Protein AF-X1FYY0-F1 (afdb_monomer_lite)

pLDDT: mean 92.47, std 5.77, range [68.44, 97.81]

Radius of gyration: 16.34 Å; chains: 1; bounding box: 27×31×43 Å

InterPro domains:
  IPR003439 ABC transporter-like, ATP-binding domain [PF00005] (1-102)
  IPR027417 P-loop containing nucleoside triphosphate hydrolase [G3DSA:3.40.50.300] (1-117)
  IPR027417 P-loop containing nucleoside triphosphate hydrolase [SSF52540] (2-104)
  IPR051120 ABC Transporter, Amino Acid and LPS Transport [PTHR45772] (1-117)

Organism: NCBI:txid412755

Sequence (117 aa):
MIGPNGAGKTTLFNLITGTLPADSGKIEFMGEDITDMKPHEICRKGIARTYQQKNLFPNLSVFDNVMAGMLKDSMEEQRRKERVYEILEFLGLEKKEKEIVSSLPPLDSKLVELGRA

Structure (mmCIF, N/CA/C/O backbone):
data_AF-X1FYY0-F1
#
_entry.id   AF-X1FYY0-F1
#
loop_
_atom_site.group_PDB
_atom_site.id
_atom_site.type_symbol
_atom_site.label_atom_id
_atom_site.label_alt_id
_atom_site.label_comp_id
_atom_site.label_asym_id
_atom_site.label_entity_id
_atom_site.label_seq_id
_atom_site.pdbx_PDB_ins_code
_atom_site.Cartn_x
_atom_site.Cartn_y
_atom_site.Cartn_z
_atom_site.occupancy
_atom_site.B_iso_or_equiv
_atom_site.auth_seq_id
_atom_site.auth_comp_id
_atom_site.auth_asym_id
_atom_site.auth_atom_id
_atom_site.pdbx_PDB_model_num
ATOM 1 N N . MET A 1 1 ? 6.703 -3.920 13.992 1.00 73.31 1 MET A N 1
ATOM 2 C CA . MET A 1 1 ? 5.924 -4.684 14.995 1.00 73.31 1 MET A CA 1
ATOM 3 C C . MET A 1 1 ? 6.282 -6.159 14.885 1.00 73.31 1 MET A C 1
ATOM 5 O O . MET A 1 1 ? 5.963 -6.765 13.869 1.00 73.31 1 MET A O 1
ATOM 9 N N . ILE A 1 2 ? 6.958 -6.723 15.887 1.00 85.62 2 ILE A N 1
ATOM 10 C CA . ILE A 1 2 ? 7.322 -8.150 15.937 1.00 85.62 2 ILE A CA 1
ATOM 11 C C . ILE A 1 2 ? 6.528 -8.790 17.079 1.00 85.62 2 ILE A C 1
ATOM 13 O O . ILE A 1 2 ? 6.419 -8.207 18.150 1.00 85.62 2 ILE A O 1
ATOM 17 N N . GLY A 1 3 ? 5.936 -9.958 16.841 1.00 88.31 3 GLY A N 1
ATOM 18 C CA . GLY A 1 3 ? 5.162 -10.687 17.847 1.00 88.31 3 GLY A CA 1
ATOM 19 C C . GLY A 1 3 ? 4.534 -11.959 17.272 1.00 88.31 3 GLY A C 1
ATOM 20 O O . GLY A 1 3 ? 4.453 -12.077 16.043 1.00 88.31 3 GLY A O 1
ATOM 21 N N . PRO A 1 4 ? 4.066 -12.899 18.109 1.00 93.19 4 PRO A N 1
ATOM 22 C CA . PRO A 1 4 ? 3.487 -14.163 17.653 1.00 93.19 4 PRO A CA 1
ATOM 23 C C . PRO A 1 4 ? 2.169 -13.969 16.884 1.00 93.19 4 PRO A C 1
ATOM 25 O O . PRO A 1 4 ? 1.568 -12.886 16.878 1.00 93.19 4 PRO A O 1
ATOM 28 N N . ASN A 1 5 ? 1.718 -15.012 16.184 1.00 88.12 5 ASN A N 1
ATOM 29 C CA . ASN A 1 5 ? 0.386 -15.018 15.574 1.00 88.12 5 ASN A CA 1
ATOM 30 C C . ASN A 1 5 ? -0.676 -14.864 16.671 1.00 88.12 5 ASN A C 1
ATOM 32 O O . ASN A 1 5 ? -0.550 -15.452 17.738 1.00 88.12 5 ASN A O 1
ATOM 36 N N . GLY A 1 6 ? -1.676 -14.014 16.435 1.00 89.38 6 GLY A N 1
ATOM 37 C CA . GLY A 1 6 ? -2.683 -13.666 17.445 1.00 89.38 6 GLY A CA 1
ATOM 38 C C . GLY A 1 6 ? -2.309 -12.515 18.389 1.00 89.38 6 GLY A C 1
ATOM 39 O O . GLY A 1 6 ? -3.181 -12.018 19.084 1.00 89.38 6 GLY A O 1
ATOM 40 N N . ALA A 1 7 ? -1.078 -11.988 18.356 1.00 93.12 7 ALA A N 1
ATOM 41 C CA . ALA A 1 7 ? -0.659 -10.865 19.214 1.00 93.12 7 ALA A CA 1
ATOM 42 C C . ALA A 1 7 ? -1.284 -9.490 18.864 1.00 93.12 7 ALA A C 1
ATOM 44 O O . ALA A 1 7 ? -0.799 -8.464 19.324 1.00 93.12 7 ALA A O 1
ATOM 45 N N . GLY A 1 8 ? -2.285 -9.433 17.980 1.00 93.06 8 GLY A N 1
ATOM 46 C CA . GLY A 1 8 ? -2.964 -8.180 17.619 1.00 93.06 8 GLY A CA 1
ATOM 47 C C . GLY A 1 8 ? -2.270 -7.306 16.564 1.00 93.06 8 GLY A C 1
ATOM 48 O O . GLY A 1 8 ? -2.720 -6.196 16.310 1.00 93.06 8 GLY A O 1
ATOM 49 N N . LYS A 1 9 ? -1.211 -7.777 15.889 1.00 94.25 9 LYS A N 1
ATOM 50 C CA . LYS A 1 9 ? -0.500 -6.984 14.856 1.00 94.25 9 LYS A CA 1
ATOM 51 C C . LYS A 1 9 ? -1.433 -6.492 13.743 1.00 94.25 9 LYS A C 1
ATOM 53 O O . LYS A 1 9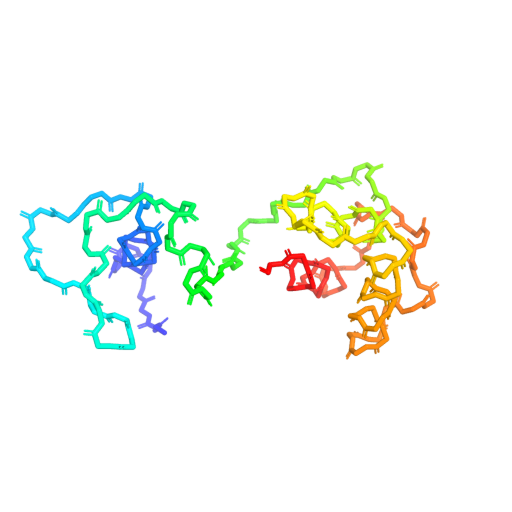 ? -1.430 -5.312 13.413 1.00 94.25 9 LYS A O 1
ATOM 58 N N . THR A 1 10 ? -2.235 -7.396 13.180 1.00 91.88 10 THR A N 1
ATOM 59 C CA . THR A 1 10 ? -3.204 -7.063 12.125 1.00 91.88 10 THR A CA 1
ATOM 60 C C . THR A 1 10 ? -4.290 -6.130 12.651 1.00 91.88 10 THR A C 1
ATOM 62 O O . THR A 1 10 ? -4.650 -5.186 11.958 1.00 91.88 10 THR A O 1
ATOM 65 N N . THR A 1 11 ? -4.748 -6.340 13.890 1.00 94.12 11 THR A N 1
ATOM 66 C CA . THR A 1 11 ? -5.683 -5.440 14.577 1.00 94.12 11 THR A CA 1
ATOM 67 C C . THR A 1 11 ? -5.119 -4.025 14.636 1.00 94.12 11 THR A C 1
ATOM 69 O O . THR A 1 11 ? -5.780 -3.104 14.173 1.00 94.12 11 THR A O 1
ATOM 72 N N . LEU A 1 12 ? -3.868 -3.853 15.080 1.00 93.88 12 LEU A N 1
ATOM 73 C CA . LEU A 1 12 ? -3.225 -2.539 15.136 1.00 93.88 12 LEU A CA 1
ATOM 74 C C . LEU A 1 12 ? -3.160 -1.863 13.759 1.00 93.88 12 LEU A C 1
ATOM 76 O O . LEU A 1 12 ? -3.536 -0.703 13.628 1.00 93.88 12 LEU A O 1
ATOM 80 N N . PHE A 1 13 ? -2.716 -2.574 12.719 1.00 93.94 13 PHE A N 1
ATOM 81 C CA . PHE A 1 13 ? -2.678 -2.000 11.369 1.00 93.94 13 PHE A CA 1
ATOM 82 C C . PHE A 1 13 ? -4.073 -1.650 10.839 1.00 93.94 13 PHE A C 1
ATOM 84 O O . PHE A 1 13 ? -4.214 -0.683 10.089 1.00 93.94 13 PHE A O 1
ATOM 91 N N . ASN A 1 14 ? -5.103 -2.420 11.194 1.00 93.44 14 ASN A N 1
ATOM 92 C CA . ASN A 1 14 ? -6.475 -2.129 10.789 1.00 93.44 14 ASN A CA 1
ATOM 93 C C . ASN A 1 14 ? -7.033 -0.891 11.495 1.00 93.44 14 ASN A C 1
ATOM 95 O O . ASN A 1 14 ? -7.686 -0.091 10.829 1.00 93.44 14 ASN A O 1
ATOM 99 N N . LEU A 1 15 ? -6.711 -0.710 12.780 1.00 95.75 15 LEU A N 1
ATOM 100 C CA . LEU A 1 15 ? -7.038 0.490 13.552 1.00 95.75 15 LEU A CA 1
ATOM 101 C C . LEU A 1 15 ? -6.377 1.735 12.940 1.00 95.75 15 LEU A C 1
ATOM 103 O O . LEU A 1 15 ? -7.066 2.680 12.583 1.00 95.75 15 LEU A O 1
ATOM 107 N N . ILE A 1 16 ? -5.057 1.702 12.704 1.00 95.62 16 ILE A N 1
ATOM 108 C CA . ILE A 1 16 ? -4.307 2.837 12.120 1.00 95.62 16 ILE A CA 1
ATOM 109 C C . ILE A 1 16 ? -4.848 3.245 10.742 1.00 95.62 16 ILE A C 1
ATOM 111 O O . ILE A 1 16 ? -4.800 4.412 10.372 1.00 95.62 16 ILE A O 1
ATOM 115 N N . THR A 1 17 ? -5.348 2.285 9.961 1.00 94.75 17 THR A N 1
ATOM 116 C CA . THR A 1 17 ? -5.875 2.543 8.610 1.00 94.75 17 THR A CA 1
ATOM 117 C C . THR A 1 17 ? -7.389 2.739 8.558 1.00 94.75 17 THR A C 1
ATOM 119 O O . THR A 1 17 ? -7.948 2.794 7.464 1.00 94.75 17 THR A O 1
ATOM 122 N N . GLY A 1 18 ? -8.066 2.814 9.710 1.00 94.12 18 GLY A N 1
ATOM 123 C CA . GLY A 1 18 ? -9.516 3.026 9.803 1.00 94.12 18 GLY A CA 1
ATOM 124 C C . GLY A 1 18 ? -10.364 1.883 9.231 1.00 94.12 18 GLY A C 1
ATOM 125 O O . GLY A 1 18 ? -11.544 2.064 8.943 1.00 94.12 18 GLY A O 1
ATOM 126 N N . THR A 1 19 ? -9.775 0.701 9.007 1.00 92.94 19 THR A N 1
ATOM 127 C CA . THR A 1 19 ? -10.513 -0.495 8.540 1.00 92.94 19 THR A CA 1
ATOM 128 C C . THR A 1 19 ? -11.149 -1.277 9.685 1.00 92.94 19 THR A C 1
ATOM 130 O O . THR A 1 19 ? -11.993 -2.138 9.447 1.00 92.94 19 THR A O 1
ATOM 133 N N . LEU A 1 20 ? -10.762 -0.961 10.919 1.00 94.75 20 LEU A N 1
ATOM 134 C CA . LEU A 1 20 ? -11.403 -1.398 12.150 1.00 94.75 20 LEU A CA 1
ATOM 135 C C . LEU A 1 20 ? -11.580 -0.155 13.040 1.00 94.75 20 LEU A C 1
ATOM 137 O O . LEU A 1 20 ? -10.602 0.579 13.183 1.00 94.75 20 LEU A O 1
ATOM 141 N N . PRO A 1 21 ? -12.770 0.108 13.610 1.00 93.00 21 PRO A N 1
ATOM 142 C CA . PRO A 1 21 ? -12.953 1.196 14.569 1.00 93.00 21 PRO A CA 1
ATOM 143 C C . PRO A 1 21 ? -12.277 0.867 15.905 1.00 93.00 21 PRO A C 1
ATOM 145 O O . PRO A 1 21 ? -12.167 -0.303 16.280 1.00 93.00 21 PRO A O 1
ATOM 148 N N . ALA A 1 22 ? -11.827 1.893 16.625 1.00 95.31 22 ALA A N 1
ATOM 149 C CA . ALA A 1 22 ? -11.278 1.730 17.965 1.00 95.31 22 ALA A CA 1
ATOM 150 C C . ALA A 1 22 ? -12.401 1.600 19.005 1.00 95.31 22 ALA A C 1
ATOM 152 O O . ALA A 1 22 ? -13.328 2.403 19.022 1.00 95.31 22 ALA A O 1
ATOM 153 N N . ASP A 1 23 ? -12.291 0.629 19.915 1.00 95.00 23 ASP A N 1
ATOM 154 C CA . ASP A 1 23 ? -13.207 0.532 21.063 1.00 95.00 23 ASP A CA 1
ATOM 155 C C . ASP A 1 23 ? -12.966 1.668 22.075 1.00 95.00 23 ASP A C 1
ATOM 157 O O . ASP A 1 23 ? -13.878 2.129 22.756 1.00 95.00 23 ASP A O 1
ATOM 161 N N . SER A 1 24 ? -11.705 2.094 22.209 1.00 96.00 24 SER A N 1
ATOM 162 C CA . SER A 1 24 ? -11.264 3.203 23.059 1.00 96.00 24 SER A CA 1
ATOM 163 C C . SER A 1 24 ? -9.849 3.651 22.670 1.00 96.00 24 SER A C 1
ATOM 165 O O . SER A 1 24 ? -9.129 2.933 21.972 1.00 96.00 24 SER A O 1
ATOM 167 N N . GLY A 1 25 ? -9.427 4.819 23.159 1.00 96.00 25 GLY A N 1
ATOM 168 C CA . GLY A 1 25 ? -8.097 5.379 22.905 1.00 96.00 25 GLY A CA 1
ATOM 169 C C . GLY A 1 25 ? -8.079 6.404 21.772 1.00 96.00 25 GLY A C 1
ATOM 170 O O . GLY A 1 25 ? -9.124 6.874 21.335 1.00 96.00 25 GLY A O 1
ATOM 171 N N . LYS A 1 26 ? -6.871 6.784 21.346 1.00 96.69 26 LYS A N 1
ATOM 172 C CA . LYS A 1 26 ? -6.633 7.815 20.331 1.00 96.69 26 LYS A CA 1
ATOM 173 C C . LYS A 1 26 ? -5.494 7.396 19.407 1.00 96.69 26 LYS A C 1
ATOM 175 O O . LYS A 1 26 ? -4.489 6.862 19.878 1.00 96.69 26 LYS A O 1
ATOM 180 N N . ILE A 1 27 ? -5.637 7.665 18.114 1.00 97.31 27 ILE A N 1
ATOM 181 C CA . ILE A 1 27 ? -4.601 7.491 17.096 1.00 97.31 27 ILE A CA 1
ATOM 182 C C . ILE A 1 27 ? -4.290 8.869 16.519 1.00 97.31 27 ILE A C 1
ATOM 184 O O . ILE A 1 27 ? -5.159 9.507 15.935 1.00 97.31 27 ILE A O 1
ATOM 188 N N . GLU A 1 28 ? -3.047 9.321 16.665 1.00 97.31 28 GLU A N 1
ATOM 189 C CA . GLU A 1 28 ? -2.588 10.594 16.106 1.00 97.31 28 GLU A CA 1
ATOM 190 C C . GLU A 1 28 ? -1.558 10.365 15.000 1.00 97.31 28 GLU A C 1
ATOM 192 O O . GLU A 1 28 ? -0.632 9.562 15.144 1.00 97.31 28 GLU A O 1
ATOM 197 N N . PHE A 1 29 ? -1.690 11.111 13.906 1.00 97.19 29 PHE A N 1
ATOM 198 C CA . PHE A 1 29 ? -0.719 11.147 12.821 1.00 97.19 29 PHE A CA 1
ATOM 199 C C . PHE A 1 29 ? -0.398 12.595 12.462 1.00 97.19 29 PHE A C 1
ATOM 201 O O . PHE A 1 29 ? -1.294 13.384 12.187 1.00 97.19 29 PHE A O 1
ATOM 208 N N . MET A 1 30 ? 0.890 12.955 12.495 1.00 94.31 30 MET A N 1
ATOM 209 C CA . MET A 1 30 ? 1.365 14.326 12.238 1.00 94.31 30 MET A CA 1
ATOM 210 C C . MET A 1 30 ? 0.644 15.405 13.075 1.00 94.31 30 MET A C 1
ATOM 212 O O . MET A 1 30 ? 0.410 16.514 12.606 1.00 94.31 30 MET A O 1
ATOM 216 N N . GLY A 1 31 ? 0.308 15.084 14.331 1.00 95.06 31 GLY A N 1
ATOM 217 C CA . GLY A 1 31 ? -0.375 15.999 15.255 1.00 95.06 31 GLY A CA 1
ATOM 218 C C . GLY A 1 31 ? -1.890 16.108 15.055 1.00 95.06 31 GLY A C 1
ATOM 219 O O . GLY A 1 31 ? -2.534 16.883 15.756 1.00 95.06 31 GLY A O 1
ATOM 220 N N . GLU A 1 32 ? -2.468 15.337 14.133 1.00 96.00 32 GLU A N 1
ATOM 221 C CA . GLU A 1 32 ? -3.908 15.283 13.897 1.00 96.00 32 GLU A CA 1
ATOM 222 C C . GLU A 1 32 ? -4.498 13.964 14.398 1.00 96.00 32 GLU A C 1
ATOM 224 O O . GLU A 1 32 ? -3.916 12.895 14.205 1.00 96.00 32 GLU A O 1
ATOM 229 N N . ASP A 1 33 ? -5.664 14.040 15.035 1.00 97.25 33 ASP A N 1
ATOM 230 C CA . ASP A 1 33 ? -6.428 12.866 15.448 1.00 97.25 33 ASP A CA 1
ATOM 231 C C . ASP A 1 33 ? -7.067 12.193 14.229 1.00 97.25 33 ASP A C 1
ATOM 233 O O . ASP A 1 33 ? -7.845 12.817 13.509 1.00 97.25 33 ASP A O 1
ATOM 237 N N . ILE A 1 34 ? -6.742 10.919 14.010 1.00 96.94 34 ILE A N 1
ATOM 238 C CA . ILE A 1 34 ? -7.267 10.107 12.908 1.00 96.94 34 ILE A CA 1
ATOM 239 C C . ILE A 1 34 ? -8.148 8.943 13.385 1.00 96.94 34 ILE A C 1
ATOM 241 O O . ILE A 1 34 ? -8.493 8.083 12.578 1.00 96.94 34 ILE A O 1
ATOM 245 N N . THR A 1 35 ? -8.507 8.894 14.673 1.00 96.25 35 THR A N 1
ATOM 246 C CA . THR A 1 35 ? -9.150 7.731 15.321 1.00 96.25 35 THR A CA 1
ATOM 247 C C . THR A 1 35 ? -10.427 7.271 14.612 1.00 96.25 35 THR A C 1
ATOM 249 O O . THR A 1 35 ? -10.588 6.078 14.363 1.00 96.25 35 THR A O 1
ATOM 252 N N . ASP A 1 36 ? -11.291 8.213 14.228 1.00 92.06 36 ASP A N 1
ATOM 253 C CA . ASP A 1 36 ? -12.600 7.936 13.613 1.00 92.06 36 ASP A CA 1
ATOM 254 C C . ASP A 1 36 ? -12.654 8.271 12.113 1.00 92.06 36 ASP A C 1
ATOM 256 O O . ASP A 1 36 ? -13.727 8.331 11.503 1.00 92.06 36 ASP A O 1
ATOM 260 N N . MET A 1 37 ? -11.496 8.512 11.491 1.00 95.69 37 MET A N 1
ATOM 261 C CA . MET A 1 37 ? -11.434 8.828 10.067 1.00 95.69 37 MET A CA 1
ATOM 262 C C . MET A 1 37 ? -11.648 7.585 9.206 1.00 95.69 37 MET A C 1
ATOM 264 O O . MET A 1 37 ? -11.184 6.482 9.501 1.00 95.69 37 MET A O 1
ATOM 268 N N . LYS A 1 38 ? -12.312 7.769 8.065 1.00 94.88 38 LYS A N 1
ATOM 269 C CA . LYS A 1 38 ? -12.492 6.695 7.088 1.00 94.88 38 LYS A CA 1
ATOM 270 C C . LYS A 1 38 ? -11.157 6.388 6.396 1.00 94.88 38 LYS A C 1
ATOM 272 O O . LYS A 1 38 ? -10.362 7.301 6.161 1.00 94.88 38 LYS A O 1
ATOM 277 N N . PRO A 1 39 ? -10.937 5.147 5.918 1.00 94.00 39 PRO A N 1
ATOM 278 C CA . PRO A 1 39 ? -9.678 4.758 5.275 1.00 94.00 39 PRO A CA 1
ATOM 279 C C . PRO A 1 39 ? -9.219 5.678 4.135 1.00 94.00 39 PRO A C 1
ATOM 281 O O . PRO A 1 39 ? -8.030 5.926 3.969 1.00 94.00 39 PRO A O 1
ATOM 284 N N . HIS A 1 40 ? -10.153 6.212 3.341 1.00 91.69 40 HIS A N 1
ATOM 285 C CA . HIS A 1 40 ? -9.820 7.106 2.229 1.00 91.69 40 HIS A CA 1
ATOM 286 C C . HIS A 1 40 ? -9.420 8.520 2.677 1.00 91.69 40 HIS A C 1
ATOM 288 O O . HIS A 1 40 ? -8.721 9.206 1.937 1.00 91.69 40 HIS A O 1
ATOM 294 N N . GLU A 1 41 ? -9.856 8.960 3.857 1.00 94.19 41 GLU A N 1
ATOM 295 C CA . GLU A 1 41 ? -9.451 10.233 4.463 1.00 94.19 41 GLU A CA 1
ATOM 296 C C . GLU A 1 41 ? -8.041 10.093 5.040 1.00 94.19 41 GLU A C 1
ATOM 298 O O . GLU A 1 41 ? -7.171 10.906 4.740 1.00 94.19 41 GLU A O 1
ATOM 303 N N . ILE A 1 42 ? -7.787 8.989 5.751 1.00 95.19 42 ILE A N 1
ATOM 304 C CA . ILE A 1 42 ? -6.464 8.606 6.266 1.00 95.19 42 ILE A CA 1
ATOM 305 C C . ILE A 1 42 ? -5.443 8.478 5.123 1.00 95.19 42 ILE A C 1
ATOM 307 O O . ILE A 1 42 ? -4.341 9.020 5.202 1.00 95.19 42 ILE A O 1
ATOM 311 N N . CYS A 1 43 ? -5.823 7.831 4.018 1.00 92.00 43 CYS A N 1
ATOM 312 C CA . CYS A 1 43 ? -4.969 7.691 2.838 1.00 92.00 43 CYS A CA 1
ATOM 313 C C . CYS A 1 43 ? -4.566 9.048 2.240 1.00 92.00 43 CYS A C 1
ATOM 315 O O . CYS A 1 43 ? -3.403 9.248 1.899 1.00 92.00 43 CYS A O 1
ATOM 317 N N . ARG A 1 44 ? -5.495 10.014 2.171 1.00 90.94 44 ARG A N 1
ATOM 318 C CA . ARG A 1 44 ? -5.212 11.381 1.688 1.00 90.94 44 ARG A CA 1
ATOM 319 C C . ARG A 1 44 ? -4.271 12.164 2.602 1.00 90.94 44 ARG A C 1
ATOM 321 O O . ARG A 1 44 ? -3.670 13.130 2.146 1.00 90.94 44 ARG A O 1
ATOM 328 N N . LYS A 1 45 ? -4.129 11.753 3.865 1.00 92.31 45 LYS A N 1
ATOM 329 C CA . LYS A 1 45 ? -3.140 12.314 4.796 1.00 92.31 45 LYS A CA 1
ATOM 330 C C . LYS A 1 45 ? -1.741 11.723 4.613 1.00 92.31 45 LYS A C 1
ATOM 332 O O . LYS A 1 45 ? -0.810 12.204 5.243 1.00 92.31 45 LYS A O 1
ATOM 337 N N . GLY A 1 46 ? -1.576 10.726 3.742 1.00 91.38 46 GLY A N 1
ATOM 338 C CA . GLY A 1 46 ? -0.276 10.134 3.418 1.00 91.38 46 GLY A CA 1
ATOM 339 C C . GLY A 1 46 ? 0.016 8.809 4.123 1.00 91.38 46 GLY A C 1
ATOM 340 O O . GLY A 1 46 ? 1.157 8.356 4.105 1.00 91.38 46 GLY A O 1
ATOM 341 N N . ILE A 1 47 ? -0.985 8.168 4.736 1.00 93.88 47 ILE A N 1
ATOM 342 C CA . ILE A 1 47 ? -0.838 6.803 5.254 1.00 93.88 47 ILE A CA 1
ATOM 343 C C . ILE A 1 47 ? -1.253 5.804 4.173 1.00 93.88 47 ILE A C 1
ATOM 345 O O . ILE A 1 47 ? -2.431 5.675 3.845 1.00 93.88 47 ILE A O 1
ATOM 349 N N . ALA A 1 48 ? -0.287 5.032 3.689 1.00 90.12 48 ALA A N 1
ATOM 350 C CA . ALA A 1 48 ? -0.506 3.881 2.823 1.00 90.12 48 ALA A CA 1
ATOM 351 C C . ALA A 1 48 ? -0.087 2.583 3.529 1.00 90.12 48 ALA A C 1
ATOM 353 O O . ALA A 1 48 ? 0.711 2.591 4.471 1.00 90.12 48 ALA A O 1
ATOM 354 N N . ARG A 1 49 ? -0.625 1.440 3.083 1.00 86.69 49 ARG A N 1
ATOM 355 C CA . ARG A 1 49 ? -0.215 0.124 3.593 1.00 86.69 49 ARG A CA 1
ATOM 356 C C . ARG A 1 49 ? -0.108 -0.920 2.495 1.00 86.69 49 ARG A C 1
ATOM 358 O O . ARG A 1 49 ? -0.929 -0.969 1.584 1.00 86.69 49 ARG A O 1
ATOM 365 N N . THR A 1 50 ? 0.837 -1.834 2.680 1.00 85.38 50 THR A N 1
ATOM 366 C CA . THR A 1 50 ? 0.870 -3.111 1.961 1.00 85.38 50 THR A CA 1
ATOM 367 C C . THR A 1 50 ? 0.322 -4.224 2.852 1.00 85.38 50 THR A C 1
ATOM 369 O O . THR A 1 50 ? 0.290 -4.101 4.080 1.00 85.38 50 THR A O 1
ATOM 372 N N . TYR A 1 51 ? -0.126 -5.315 2.243 1.00 80.31 51 TYR A N 1
ATOM 373 C CA . TYR A 1 51 ? -0.743 -6.441 2.933 1.00 80.31 51 TYR A CA 1
ATOM 374 C C . TYR A 1 51 ? 0.186 -7.659 2.948 1.00 80.31 51 TYR A C 1
ATOM 376 O O . TYR A 1 51 ? 1.166 -7.752 2.204 1.00 80.31 51 TYR A O 1
ATOM 384 N N . GLN A 1 52 ? -0.102 -8.609 3.842 1.00 72.56 52 GLN A N 1
ATOM 385 C CA . GLN A 1 52 ? 0.589 -9.905 3.847 1.00 72.56 52 GLN A CA 1
ATOM 386 C C . GLN A 1 52 ? 0.176 -10.758 2.643 1.00 72.56 52 GLN A C 1
ATOM 388 O O . GLN A 1 52 ? 1.009 -11.435 2.049 1.00 72.56 52 GLN A O 1
ATOM 393 N N . GLN A 1 53 ? -1.107 -10.712 2.279 1.00 74.56 53 GLN A N 1
ATOM 394 C CA . GLN A 1 53 ? -1.614 -11.316 1.052 1.00 74.56 53 GLN A CA 1
ATOM 395 C C . GLN A 1 53 ? -1.517 -10.308 -0.089 1.00 74.56 53 GLN A C 1
ATOM 397 O O . GLN A 1 53 ? -1.876 -9.144 0.082 1.00 74.56 53 GLN A O 1
ATOM 402 N N . LYS A 1 54 ? -1.046 -10.768 -1.252 1.00 68.44 54 LYS A N 1
ATOM 403 C CA . LYS A 1 54 ? -0.926 -9.933 -2.449 1.00 68.44 54 LYS A CA 1
ATOM 404 C C . LYS A 1 54 ? -2.304 -9.390 -2.815 1.00 68.44 54 LYS A C 1
ATOM 406 O O . LYS A 1 54 ? -3.196 -10.164 -3.143 1.00 68.44 54 LYS A O 1
ATOM 411 N N . ASN A 1 55 ? -2.454 -8.072 -2.806 1.00 78.00 55 ASN A N 1
ATOM 412 C CA . ASN A 1 55 ? -3.704 -7.422 -3.192 1.00 78.00 55 ASN A CA 1
ATOM 413 C C . ASN A 1 55 ? -3.636 -6.850 -4.619 1.00 78.00 55 ASN A C 1
ATOM 415 O O . ASN A 1 55 ? -4.248 -5.825 -4.892 1.00 78.00 55 ASN A O 1
ATOM 419 N N . LEU A 1 56 ? -2.803 -7.428 -5.490 1.00 90.12 56 LEU A N 1
ATOM 420 C CA . LEU A 1 56 ? -2.545 -6.971 -6.864 1.00 90.12 56 LEU A CA 1
ATOM 421 C C . LEU A 1 56 ? -3.614 -7.474 -7.836 1.00 90.12 56 LEU A C 1
ATOM 423 O O . LEU A 1 56 ? -4.246 -8.496 -7.585 1.00 90.12 56 LEU A O 1
ATOM 427 N N . PHE A 1 57 ? -3.774 -6.787 -8.965 1.00 93.25 57 PHE A N 1
ATOM 428 C CA . PHE A 1 57 ? -4.601 -7.249 -10.074 1.00 93.25 57 PHE A CA 1
ATOM 429 C C . PHE A 1 57 ? -3.787 -8.244 -10.915 1.00 93.25 57 PHE A C 1
ATOM 431 O O . PHE A 1 57 ? -2.893 -7.823 -11.654 1.00 93.25 57 PHE A O 1
ATOM 438 N N . PRO A 1 58 ? -4.050 -9.561 -10.808 1.00 92.56 58 PRO A N 1
ATOM 439 C CA . PRO A 1 58 ? -3.133 -10.586 -11.306 1.00 92.56 58 PRO A CA 1
ATOM 440 C C . PRO A 1 58 ? -3.015 -10.592 -12.830 1.00 92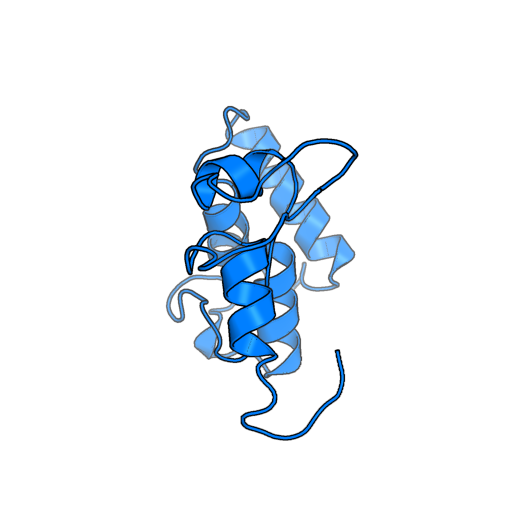.56 58 PRO A C 1
ATOM 442 O O . PRO A 1 58 ? -1.958 -10.932 -13.343 1.00 92.56 58 PRO A O 1
ATOM 445 N N . ASN A 1 59 ? -4.077 -10.183 -13.529 1.00 94.81 59 ASN A N 1
ATOM 446 C CA . ASN A 1 59 ? -4.171 -10.193 -14.990 1.00 94.81 59 ASN A CA 1
ATOM 447 C C . ASN A 1 59 ? -3.772 -8.856 -15.631 1.00 94.81 59 ASN A C 1
ATOM 449 O O . ASN A 1 59 ? -3.900 -8.707 -16.842 1.00 94.81 59 ASN A O 1
ATOM 453 N N . LEU A 1 60 ? -3.362 -7.870 -14.830 1.00 96.50 60 LEU A N 1
ATOM 454 C CA . LEU A 1 60 ? -2.907 -6.575 -15.325 1.00 96.50 60 LEU A CA 1
ATOM 455 C C . LEU A 1 60 ? -1.380 -6.529 -15.372 1.00 96.50 60 LEU A C 1
ATOM 457 O O . LEU A 1 60 ? -0.698 -7.271 -14.653 1.00 96.50 60 LEU A O 1
ATOM 461 N N . SER A 1 61 ? -0.856 -5.639 -16.212 1.00 97.81 61 SER A N 1
ATOM 462 C CA . SER A 1 61 ? 0.582 -5.408 -16.297 1.00 97.81 61 SER A CA 1
ATOM 463 C C . SER A 1 61 ? 1.136 -4.796 -15.002 1.00 97.81 61 SER A C 1
ATOM 465 O O . SER A 1 61 ? 0.385 -4.304 -14.148 1.00 97.81 61 SER A O 1
ATOM 467 N N . VAL A 1 62 ? 2.460 -4.823 -14.844 1.00 97.44 62 VAL A N 1
ATOM 468 C CA . VAL A 1 62 ? 3.176 -4.083 -13.792 1.00 97.44 62 VAL A CA 1
ATOM 469 C C . VAL A 1 62 ? 2.793 -2.607 -13.818 1.00 97.44 62 VAL A C 1
ATOM 471 O O . VAL A 1 62 ? 2.413 -2.057 -12.783 1.00 97.44 62 VAL A O 1
ATOM 474 N N . PHE A 1 63 ? 2.834 -1.994 -15.002 1.00 97.69 63 PHE A N 1
ATOM 475 C CA . PHE A 1 63 ? 2.478 -0.595 -15.194 1.00 97.69 63 PHE A CA 1
ATOM 476 C C . PHE A 1 63 ? 1.040 -0.313 -14.749 1.00 97.69 63 PHE A C 1
ATOM 478 O O . PHE A 1 63 ? 0.806 0.585 -13.942 1.00 97.69 63 PHE A O 1
ATOM 485 N N . ASP A 1 64 ? 0.081 -1.117 -15.213 1.00 96.81 64 ASP A N 1
ATOM 486 C CA . ASP A 1 64 ? -1.340 -0.928 -14.905 1.00 96.81 64 ASP A CA 1
ATOM 487 C C . ASP A 1 64 ? -1.638 -1.110 -13.415 1.00 96.81 64 ASP A C 1
ATOM 489 O O . ASP A 1 64 ? -2.481 -0.409 -12.855 1.00 96.81 64 ASP A O 1
ATOM 493 N N . ASN A 1 65 ? -0.934 -2.027 -12.744 1.00 96.00 65 ASN A N 1
ATOM 494 C CA . ASN A 1 65 ? -1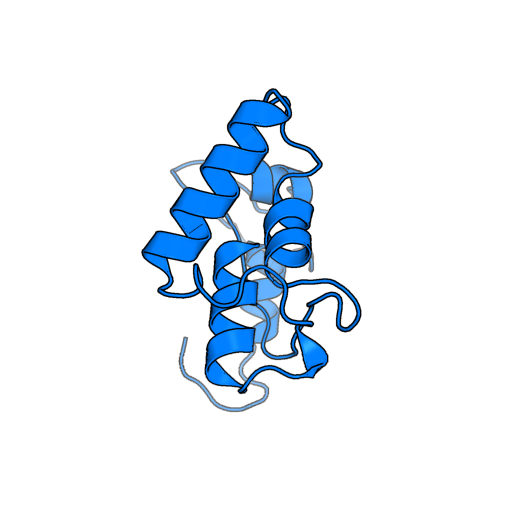.063 -2.199 -11.302 1.00 96.00 65 ASN A CA 1
ATOM 495 C C . ASN A 1 65 ? -0.622 -0.949 -10.542 1.00 96.00 65 ASN A C 1
ATOM 497 O O . ASN A 1 65 ? -1.349 -0.516 -9.651 1.00 96.00 65 ASN A O 1
ATOM 501 N N . VAL A 1 66 ? 0.527 -0.365 -10.887 1.00 95.44 66 VAL A N 1
ATOM 502 C CA . VAL A 1 66 ? 1.020 0.863 -10.241 1.00 95.44 66 VAL A CA 1
ATOM 503 C C . VAL A 1 66 ? 0.117 2.051 -10.587 1.00 95.44 66 VAL A C 1
ATOM 505 O O . VAL A 1 66 ? -0.336 2.762 -9.692 1.00 95.44 66 VAL A O 1
ATOM 508 N N . MET A 1 67 ? -0.261 2.195 -11.861 1.00 95.56 67 MET A N 1
ATOM 509 C CA . MET A 1 67 ? -1.204 3.210 -12.345 1.00 95.56 67 MET A CA 1
ATOM 510 C C . MET A 1 67 ? -2.553 3.162 -11.611 1.00 95.56 67 MET A C 1
ATOM 512 O O . MET A 1 67 ? -3.131 4.207 -11.305 1.00 95.56 67 MET A O 1
ATOM 516 N N . ALA A 1 68 ? -3.053 1.964 -11.281 1.00 92.44 68 ALA A N 1
ATOM 517 C CA . ALA A 1 68 ? -4.318 1.793 -10.570 1.00 92.44 68 ALA A CA 1
ATOM 518 C C . ALA A 1 68 ? -4.335 2.468 -9.184 1.00 92.44 68 ALA A C 1
ATOM 520 O O . ALA A 1 68 ? -5.400 2.895 -8.733 1.00 92.44 68 ALA A O 1
ATOM 521 N N . GLY A 1 69 ? -3.176 2.602 -8.527 1.00 88.38 69 GLY A N 1
ATOM 522 C CA . GLY A 1 69 ? -3.038 3.322 -7.254 1.00 88.38 69 GLY A CA 1
ATOM 523 C C . GLY A 1 69 ? -3.310 4.825 -7.372 1.00 88.38 69 GLY A C 1
ATOM 524 O O . GLY A 1 69 ? -3.732 5.454 -6.407 1.00 88.38 69 GLY A O 1
ATOM 525 N N . MET A 1 70 ? -3.173 5.381 -8.578 1.00 87.75 70 MET A N 1
ATOM 526 C CA . MET A 1 70 ? -3.215 6.822 -8.852 1.00 87.75 70 MET A CA 1
ATOM 527 C C . MET A 1 70 ? -4.511 7.268 -9.554 1.00 87.75 70 MET A C 1
ATOM 529 O O . MET A 1 70 ? -4.646 8.415 -9.982 1.00 87.75 70 MET A O 1
ATOM 533 N N . LEU A 1 71 ? -5.500 6.376 -9.711 1.00 81.50 71 LEU A N 1
ATOM 534 C CA . LEU A 1 71 ? -6.727 6.656 -10.479 1.00 81.50 71 LEU A CA 1
ATOM 535 C C . LEU A 1 71 ? -7.579 7.795 -9.905 1.00 81.50 71 LEU A C 1
ATOM 537 O O . LEU A 1 71 ? -8.343 8.418 -10.640 1.00 81.50 71 LEU A O 1
ATOM 541 N N . LYS A 1 72 ? -7.480 8.053 -8.597 1.00 76.19 72 LYS A N 1
ATOM 542 C CA . LYS A 1 72 ? -8.229 9.123 -7.922 1.00 76.19 72 LYS A CA 1
ATOM 543 C C . LYS A 1 72 ? -7.471 10.448 -7.851 1.00 76.19 72 LYS A C 1
ATOM 545 O O . LYS A 1 72 ? -8.036 11.417 -7.345 1.00 76.19 72 LYS A O 1
ATOM 550 N N . ASP A 1 73 ? -6.240 10.502 -8.351 1.00 77.75 73 ASP A N 1
ATOM 551 C CA . ASP A 1 73 ? -5.480 11.743 -8.404 1.00 77.75 73 ASP A CA 1
ATOM 552 C C . ASP A 1 73 ? -6.034 12.672 -9.480 1.00 77.75 73 ASP A C 1
ATOM 554 O O . ASP A 1 73 ? -6.276 12.261 -10.614 1.00 77.75 73 ASP A O 1
ATOM 558 N N . SER A 1 74 ? -6.150 13.961 -9.159 1.00 83.56 74 SER A N 1
ATOM 559 C CA . SER A 1 74 ? -6.527 15.017 -10.108 1.00 83.56 74 SER A CA 1
ATOM 560 C C . SER A 1 74 ? -5.397 15.392 -11.080 1.00 83.56 74 SER A C 1
ATOM 562 O O . SER A 1 74 ? -5.461 16.433 -11.730 1.00 83.56 74 SER A O 1
ATOM 564 N N . MET A 1 75 ? -4.336 14.583 -11.139 1.00 85.31 75 MET A N 1
ATOM 565 C CA . MET A 1 75 ? -3.207 14.763 -12.045 1.00 85.31 75 MET A CA 1
ATOM 566 C C . MET A 1 75 ? -3.636 14.560 -13.499 1.00 85.31 75 MET A C 1
ATOM 568 O O . MET A 1 75 ? -4.451 13.688 -13.808 1.00 85.31 75 MET A O 1
ATOM 572 N N . GLU A 1 76 ? -3.030 15.337 -14.394 1.00 91.88 76 GLU A N 1
ATOM 573 C CA . GLU A 1 76 ? -3.136 15.123 -15.835 1.00 91.88 76 GLU A CA 1
ATOM 574 C C . GLU A 1 76 ? -2.621 13.725 -16.210 1.00 91.88 76 GLU A C 1
ATOM 576 O O . GLU A 1 76 ? -1.639 13.239 -15.641 1.00 91.88 76 GLU A O 1
ATOM 581 N N . GLU A 1 77 ? -3.273 13.075 -17.177 1.00 90.75 77 GLU A N 1
ATOM 582 C CA . GLU A 1 77 ? -2.967 11.696 -17.570 1.00 90.75 77 GLU A CA 1
ATOM 583 C C . GLU A 1 77 ? -1.495 11.508 -17.955 1.00 90.75 77 GLU A C 1
ATOM 585 O O . GLU A 1 77 ? -0.863 10.545 -17.519 1.00 90.75 77 GLU A O 1
ATOM 590 N N . GLN A 1 78 ? -0.935 12.445 -18.725 1.00 93.12 78 GLN A N 1
ATOM 591 C CA . GLN A 1 78 ? 0.457 12.388 -19.162 1.00 93.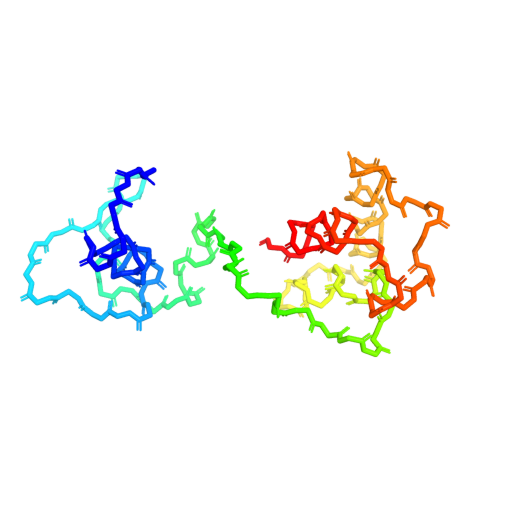12 78 GLN A CA 1
ATOM 592 C C . GLN A 1 78 ? 1.421 12.412 -17.970 1.00 93.12 78 GLN A C 1
ATOM 594 O O . GLN A 1 78 ? 2.283 11.542 -17.844 1.00 93.12 78 GLN A O 1
ATOM 599 N N . ARG A 1 79 ? 1.200 13.334 -17.029 1.00 93.56 79 ARG A N 1
ATOM 600 C CA . ARG A 1 79 ? 2.019 13.437 -15.820 1.00 93.56 79 ARG A CA 1
ATOM 601 C C . ARG A 1 79 ? 1.865 12.229 -14.898 1.00 93.56 79 ARG A C 1
ATOM 603 O O . ARG A 1 79 ? 2.813 11.838 -14.224 1.00 93.56 79 ARG A O 1
ATOM 610 N N . ARG A 1 80 ? 0.681 11.610 -14.866 1.00 93.69 80 ARG A N 1
ATOM 611 C CA . ARG A 1 80 ? 0.457 10.360 -14.127 1.00 93.69 80 ARG A CA 1
ATOM 612 C C . ARG A 1 80 ? 1.273 9.213 -14.731 1.00 93.69 80 ARG A C 1
ATOM 614 O O . ARG A 1 80 ? 1.902 8.474 -13.986 1.00 93.69 80 ARG A O 1
ATOM 621 N N . LYS A 1 81 ? 1.315 9.090 -16.064 1.00 94.75 81 LYS A N 1
ATOM 622 C CA . LYS A 1 81 ? 2.152 8.089 -16.756 1.00 94.75 81 LYS A CA 1
ATOM 623 C C . LYS A 1 81 ? 3.634 8.290 -16.456 1.00 94.75 81 LYS A C 1
ATOM 625 O O . LYS A 1 81 ? 4.303 7.330 -16.093 1.00 94.75 81 LYS A O 1
ATOM 630 N N . GLU A 1 82 ? 4.120 9.525 -16.548 1.00 95.81 82 GLU A N 1
ATOM 631 C CA . GLU A 1 82 ? 5.502 9.880 -16.192 1.00 95.81 82 GLU A CA 1
ATOM 632 C C . GLU A 1 82 ? 5.826 9.473 -14.753 1.00 95.81 82 GLU A C 1
ATOM 634 O O . GLU A 1 82 ? 6.821 8.795 -14.509 1.00 95.81 82 GLU A O 1
ATOM 639 N N . ARG A 1 83 ? 4.924 9.771 -13.812 1.00 95.31 83 ARG A N 1
ATOM 640 C CA . ARG A 1 83 ? 5.098 9.390 -12.411 1.00 95.31 83 ARG A CA 1
ATOM 641 C C . ARG A 1 83 ? 5.154 7.876 -12.199 1.00 95.31 83 ARG A C 1
ATOM 643 O O . ARG A 1 83 ? 5.929 7.413 -11.367 1.00 95.31 83 ARG A O 1
ATOM 650 N N . VAL A 1 84 ? 4.361 7.100 -12.939 1.00 96.56 84 VAL A N 1
ATOM 651 C CA . VAL A 1 84 ? 4.439 5.632 -12.888 1.00 96.56 84 VAL A CA 1
ATOM 652 C C . VAL A 1 84 ? 5.810 5.155 -13.365 1.00 96.56 84 VAL A C 1
ATOM 654 O O . VAL A 1 84 ? 6.408 4.322 -12.691 1.00 96.56 84 VAL A O 1
ATOM 657 N N . TYR A 1 85 ? 6.349 5.704 -14.456 1.00 97.44 85 TYR A N 1
ATOM 658 C CA . TYR A 1 85 ? 7.692 5.342 -14.919 1.00 97.44 85 TYR A CA 1
ATOM 659 C C . TYR A 1 85 ? 8.783 5.686 -13.900 1.00 97.44 85 TYR A C 1
ATOM 661 O O . TYR A 1 85 ? 9.631 4.839 -13.638 1.00 97.44 85 TYR A O 1
ATOM 669 N N . GLU A 1 86 ? 8.718 6.857 -13.257 1.00 97.38 86 GLU A N 1
ATOM 670 C CA . GLU A 1 86 ? 9.641 7.225 -12.168 1.00 97.38 86 GLU A CA 1
ATOM 671 C C . GLU A 1 86 ? 9.601 6.210 -11.013 1.00 97.38 86 GLU A C 1
ATOM 673 O O . GLU A 1 86 ? 10.637 5.835 -10.464 1.00 97.38 86 GLU A O 1
ATOM 678 N N . ILE A 1 87 ? 8.402 5.744 -10.639 1.00 96.75 87 ILE A N 1
ATOM 679 C CA . ILE A 1 87 ? 8.227 4.725 -9.596 1.00 96.75 87 ILE A CA 1
ATOM 680 C C . ILE A 1 87 ? 8.821 3.389 -10.048 1.00 96.75 87 ILE A C 1
ATOM 682 O O . ILE A 1 87 ? 9.519 2.739 -9.272 1.00 96.75 87 ILE A O 1
ATOM 686 N N . LEU A 1 88 ? 8.561 2.965 -11.287 1.00 97.69 88 LEU A N 1
ATOM 687 C CA . LEU A 1 88 ? 9.102 1.710 -11.808 1.00 97.69 88 LEU A CA 1
ATOM 688 C C . LEU A 1 88 ? 10.630 1.737 -11.871 1.00 97.69 88 LEU A C 1
ATOM 690 O O . LEU A 1 88 ? 11.253 0.763 -11.459 1.00 97.69 88 LEU A O 1
ATOM 694 N N . GLU A 1 89 ? 11.226 2.842 -12.313 1.00 97.62 89 GLU A N 1
ATOM 695 C CA . GLU A 1 89 ? 12.678 3.029 -12.337 1.00 97.62 89 GLU A CA 1
ATOM 696 C C . GLU A 1 89 ? 13.271 3.003 -10.923 1.00 97.62 89 GLU A C 1
ATOM 698 O O . GLU A 1 89 ? 14.224 2.270 -10.661 1.00 97.62 89 GLU A O 1
ATOM 703 N N . PHE A 1 90 ? 12.662 3.718 -9.971 1.00 97.12 90 PHE A N 1
ATOM 704 C CA . PHE A 1 90 ? 13.091 3.702 -8.570 1.00 97.12 90 PHE A CA 1
ATOM 705 C C . PHE A 1 90 ? 13.075 2.290 -7.959 1.00 97.12 90 PHE A C 1
ATOM 707 O O . PHE A 1 90 ? 13.914 1.958 -7.120 1.00 97.12 90 PHE A O 1
ATOM 714 N N . LEU A 1 91 ? 12.131 1.449 -8.385 1.00 96.38 91 LEU A N 1
ATOM 715 C CA . LEU A 1 91 ? 11.986 0.068 -7.925 1.00 96.38 91 LEU A CA 1
ATOM 716 C C . LEU A 1 91 ? 12.785 -0.951 -8.756 1.00 96.38 91 LEU A C 1
ATOM 718 O O . LEU A 1 91 ? 12.773 -2.134 -8.412 1.00 96.38 91 LEU A O 1
ATOM 722 N N . GLY A 1 92 ? 13.466 -0.528 -9.828 1.00 96.94 92 GLY A N 1
ATOM 723 C CA . GLY A 1 92 ? 14.202 -1.411 -10.742 1.00 96.94 92 GLY A CA 1
ATOM 724 C C . GLY A 1 92 ? 13.304 -2.341 -11.572 1.00 96.94 92 GLY A C 1
ATOM 725 O O . GLY A 1 92 ? 13.676 -3.481 -11.864 1.00 96.94 92 GLY A O 1
ATOM 726 N N . LEU A 1 93 ? 12.083 -1.897 -11.885 1.00 97.12 93 LEU A N 1
ATOM 727 C CA . LEU A 1 93 ? 11.054 -2.641 -12.619 1.00 97.12 93 LEU A CA 1
ATOM 728 C C . LEU A 1 93 ? 10.784 -2.079 -14.024 1.00 97.12 93 LEU A C 1
ATOM 730 O O . LEU A 1 93 ? 9.879 -2.561 -14.705 1.00 97.12 93 LEU A O 1
ATOM 734 N N . GLU A 1 94 ? 11.559 -1.103 -14.494 1.00 95.88 94 GLU A N 1
ATOM 735 C CA . GLU A 1 94 ? 11.352 -0.407 -15.770 1.00 95.88 94 GLU A CA 1
ATOM 736 C C . GLU A 1 94 ? 11.339 -1.361 -16.975 1.00 95.88 94 GLU A C 1
ATOM 738 O O . GLU A 1 94 ? 10.548 -1.211 -17.901 1.00 95.88 94 GLU A O 1
ATOM 743 N N . LYS A 1 95 ? 12.136 -2.435 -16.935 1.00 97.00 95 LYS A N 1
ATOM 744 C CA . LYS A 1 95 ? 12.177 -3.447 -18.009 1.00 97.00 95 LYS A CA 1
ATOM 745 C C . LYS A 1 95 ? 11.007 -4.434 -17.982 1.00 97.00 95 LYS A C 1
ATOM 747 O O . LYS A 1 95 ? 10.865 -5.216 -18.918 1.00 97.00 95 LYS A O 1
ATOM 752 N N . LYS A 1 96 ? 10.197 -4.417 -16.920 1.00 96.81 96 LYS A N 1
ATOM 753 C CA . LYS A 1 96 ? 9.092 -5.357 -16.673 1.00 96.81 96 LYS A CA 1
ATOM 754 C C . LYS A 1 96 ? 7.721 -4.697 -16.778 1.00 96.81 96 LYS A C 1
ATOM 756 O O . LYS A 1 96 ? 6.721 -5.330 -16.464 1.00 96.81 96 LYS A O 1
ATOM 761 N N . GLU A 1 97 ? 7.649 -3.446 -17.238 1.00 96.94 97 GLU A N 1
ATOM 762 C CA . GLU A 1 97 ? 6.424 -2.632 -17.250 1.00 96.94 97 GLU A CA 1
ATOM 763 C C . GLU A 1 97 ? 5.216 -3.343 -17.902 1.00 96.94 97 GLU A C 1
ATOM 765 O O . GLU A 1 97 ? 4.088 -3.197 -17.432 1.00 96.94 97 GLU A O 1
ATOM 770 N N . LYS A 1 98 ? 5.458 -4.153 -18.947 1.00 97.50 98 LYS A N 1
ATOM 771 C CA . LYS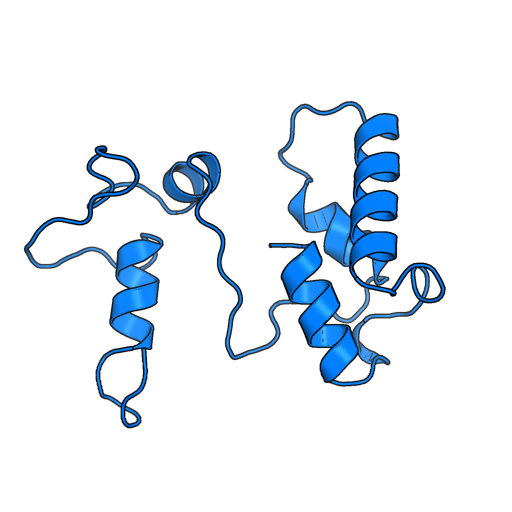 A 1 98 ? 4.432 -4.869 -19.729 1.00 97.50 98 LYS A CA 1
ATOM 772 C C . LYS A 1 98 ? 4.168 -6.291 -19.239 1.00 97.50 98 LYS A C 1
ATOM 774 O O . LYS A 1 98 ? 3.255 -6.941 -19.744 1.00 97.50 98 LYS A O 1
ATOM 779 N N . GLU A 1 99 ? 4.971 -6.802 -18.308 1.00 97.69 99 GLU A N 1
ATOM 780 C CA . GLU A 1 99 ? 4.793 -8.154 -17.788 1.00 97.69 99 GLU A CA 1
ATOM 781 C C . GLU A 1 99 ? 3.537 -8.237 -16.923 1.00 97.69 99 GLU A C 1
ATOM 783 O O . GLU A 1 99 ? 3.202 -7.309 -16.184 1.00 97.69 99 GLU A O 1
ATOM 788 N N . ILE A 1 100 ? 2.842 -9.369 -17.007 1.00 97.50 100 ILE A N 1
ATOM 789 C CA . ILE A 1 100 ? 1.659 -9.635 -16.194 1.00 97.50 100 ILE A CA 1
ATOM 790 C C . ILE A 1 100 ? 2.096 -9.961 -14.769 1.00 97.50 100 ILE A C 1
ATOM 792 O O . ILE A 1 100 ? 2.957 -10.808 -14.540 1.00 97.50 100 ILE A O 1
ATOM 796 N N . VAL A 1 101 ? 1.475 -9.325 -13.778 1.00 94.44 101 VAL A N 1
ATOM 797 C CA . VAL A 1 101 ? 1.916 -9.458 -12.383 1.00 94.44 101 VAL A CA 1
ATOM 798 C C . VAL A 1 101 ? 1.865 -10.901 -11.871 1.00 94.44 101 VAL A C 1
ATOM 800 O O . VAL A 1 101 ? 2.710 -11.293 -11.064 1.00 94.44 101 VAL A O 1
ATOM 803 N N . SER A 1 102 ? 0.925 -11.726 -12.342 1.00 92.69 102 SER A N 1
ATOM 804 C CA . SER A 1 102 ? 0.844 -13.136 -11.941 1.00 92.69 102 SER A CA 1
ATOM 805 C C . SER A 1 102 ? 2.028 -13.995 -12.397 1.00 92.69 102 SER A C 1
ATOM 807 O O . SER A 1 102 ? 2.242 -15.050 -11.804 1.00 92.69 102 SER A O 1
ATOM 809 N N . SER A 1 103 ? 2.786 -13.584 -13.423 1.00 94.06 103 SER A N 1
ATOM 810 C CA . SER A 1 103 ? 3.983 -14.311 -13.878 1.00 94.06 103 SER A CA 1
ATOM 811 C C . SER A 1 103 ? 5.262 -13.889 -13.155 1.00 94.06 103 SER A C 1
ATOM 813 O O . SER A 1 103 ? 6.310 -14.495 -13.372 1.00 94.06 103 SER A O 1
ATOM 815 N N . LEU A 1 104 ? 5.200 -12.867 -12.298 1.00 93.38 104 LEU A N 1
ATOM 816 C CA . LEU A 1 104 ? 6.381 -12.315 -11.650 1.00 93.38 104 LEU A CA 1
ATOM 817 C C . LEU A 1 104 ? 6.891 -13.177 -10.488 1.00 93.38 104 LEU A C 1
ATOM 819 O O . LEU A 1 104 ? 6.098 -13.727 -9.710 1.00 93.38 104 LEU A O 1
ATOM 823 N N . PRO A 1 105 ? 8.216 -13.188 -10.263 1.00 94.31 105 PRO A N 1
ATOM 824 C CA . PRO A 1 105 ? 8.803 -13.655 -9.017 1.00 94.31 105 PRO A CA 1
ATOM 825 C C . PRO A 1 105 ? 8.158 -13.001 -7.777 1.00 94.31 105 PRO A C 1
ATOM 827 O O . PRO A 1 105 ? 7.701 -11.853 -7.831 1.00 94.31 105 PRO A O 1
ATOM 830 N N . PRO A 1 106 ? 8.144 -13.684 -6.614 1.00 90.81 106 PRO A N 1
ATOM 831 C CA . PRO A 1 106 ? 7.535 -13.152 -5.394 1.00 90.81 106 PRO A CA 1
ATOM 832 C C . PRO A 1 106 ? 8.072 -11.785 -4.950 1.00 90.81 106 PRO A C 1
ATOM 834 O O . PRO A 1 106 ? 7.285 -10.960 -4.487 1.00 90.81 106 PRO A O 1
ATOM 837 N N . LEU A 1 107 ? 9.379 -11.545 -5.104 1.00 91.62 107 LEU A N 1
ATOM 838 C CA . LEU A 1 107 ? 10.011 -10.271 -4.756 1.00 91.62 107 LEU A CA 1
ATOM 839 C C . LEU A 1 107 ? 9.477 -9.133 -5.629 1.00 91.62 107 LEU A C 1
ATOM 841 O O . LEU A 1 107 ? 9.008 -8.130 -5.101 1.00 91.62 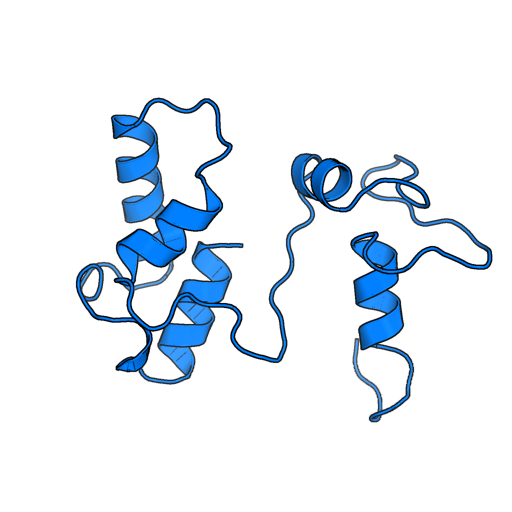107 LEU A O 1
ATOM 845 N N . ASP A 1 108 ? 9.461 -9.331 -6.944 1.00 94.44 108 ASP A N 1
ATOM 846 C CA . ASP A 1 108 ? 8.976 -8.335 -7.899 1.00 94.44 108 ASP A CA 1
ATOM 847 C C . ASP A 1 108 ? 7.501 -8.022 -7.661 1.00 94.44 108 ASP A C 1
ATOM 849 O O . ASP A 1 108 ? 7.125 -6.859 -7.593 1.00 94.44 108 ASP A O 1
ATOM 853 N N . SER A 1 109 ? 6.667 -9.044 -7.418 1.00 92.62 109 SER A N 1
ATOM 854 C CA . SER A 1 109 ? 5.273 -8.818 -7.011 1.00 92.62 109 SER A CA 1
ATOM 855 C C . SER A 1 109 ? 5.189 -7.906 -5.781 1.00 92.62 109 SER A C 1
ATOM 857 O O . SER A 1 109 ? 4.321 -7.041 -5.709 1.00 92.62 109 SER A O 1
ATOM 859 N N . LYS A 1 110 ? 6.076 -8.084 -4.794 1.00 91.25 110 LYS A N 1
ATOM 860 C CA . LYS A 1 110 ? 6.062 -7.260 -3.581 1.00 91.25 110 LYS A CA 1
ATOM 861 C C . LYS A 1 110 ? 6.503 -5.821 -3.856 1.00 91.25 110 LYS A C 1
ATOM 863 O O . LYS A 1 110 ? 5.940 -4.907 -3.260 1.00 91.25 110 LYS A O 1
ATOM 868 N N . LEU A 1 111 ? 7.449 -5.619 -4.772 1.00 94.56 111 LEU A N 1
ATOM 869 C CA . LEU A 1 111 ? 7.857 -4.291 -5.234 1.00 94.56 111 LEU A CA 1
ATOM 870 C C . LEU A 1 111 ? 6.727 -3.589 -5.998 1.00 94.56 111 LEU A C 1
ATOM 872 O O . LEU A 1 111 ? 6.458 -2.425 -5.731 1.00 94.56 111 LEU A O 1
ATOM 876 N N . VAL A 1 112 ? 5.989 -4.295 -6.859 1.00 95.19 112 VAL A N 1
ATOM 877 C CA . VAL A 1 112 ? 4.800 -3.735 -7.533 1.00 95.19 112 VAL A CA 1
ATOM 878 C C . VAL A 1 112 ? 3.737 -3.312 -6.515 1.00 95.19 112 VAL A C 1
ATOM 880 O O . VAL A 1 112 ? 3.125 -2.255 -6.652 1.00 95.19 112 VAL A O 1
ATOM 883 N N . GLU A 1 113 ? 3.523 -4.111 -5.464 1.00 93.19 113 GLU A N 1
ATOM 884 C CA . GLU A 1 113 ? 2.601 -3.745 -4.384 1.00 93.19 113 GLU A CA 1
ATOM 885 C C . GLU A 1 113 ? 3.049 -2.478 -3.647 1.00 93.19 113 GLU A C 1
ATOM 887 O O . GLU A 1 113 ? 2.198 -1.663 -3.301 1.00 93.19 113 GLU A O 1
ATOM 892 N N . LEU A 1 114 ? 4.359 -2.308 -3.439 1.00 91.75 114 LEU A N 1
ATOM 893 C CA . LEU A 1 114 ? 4.935 -1.096 -2.861 1.00 91.75 114 LEU A CA 1
ATOM 894 C C . LEU A 1 114 ? 4.743 0.112 -3.783 1.00 91.75 114 LEU A C 1
ATOM 896 O O . LEU A 1 114 ? 4.353 1.162 -3.302 1.00 91.75 114 LEU A O 1
ATOM 900 N N . GLY A 1 115 ? 4.986 -0.035 -5.088 1.00 92.56 115 GLY A N 1
ATOM 901 C CA . GLY A 1 115 ? 4.845 1.065 -6.046 1.00 92.56 115 GLY A CA 1
ATOM 902 C C . GLY A 1 115 ? 3.407 1.554 -6.212 1.00 92.56 115 GLY A C 1
ATOM 903 O O . GLY A 1 115 ? 3.187 2.725 -6.494 1.00 92.56 115 GLY A O 1
ATOM 904 N N . ARG A 1 116 ? 2.425 0.665 -6.033 1.00 92.25 116 ARG A N 1
ATOM 905 C CA . ARG A 1 116 ? 0.999 1.016 -6.086 1.00 92.25 116 ARG A CA 1
ATOM 906 C C . ARG A 1 116 ? 0.482 1.680 -4.803 1.00 92.25 116 ARG A C 1
ATOM 908 O O . ARG A 1 116 ? -0.544 2.354 -4.863 1.00 92.25 116 ARG A O 1
ATOM 915 N N . ALA A 1 117 ? 1.090 1.368 -3.658 1.00 85.81 117 ALA A N 1
ATOM 916 C CA . ALA A 1 117 ? 0.656 1.848 -2.346 1.00 85.81 117 ALA A CA 1
ATOM 917 C C . ALA A 1 117 ? 1.017 3.324 -2.156 1.00 85.81 117 ALA A C 1
ATOM 919 O O . ALA A 1 117 ? 0.143 4.042 -1.625 1.00 85.81 117 ALA A O 1
#

Secondary structure (DSSP, 8-state):
----TTSSHHHHHHHHTTSS--SSS--EETTEE-TT--HHHHHHTT-----SS--S-TTSBHHHHHHHTTTT----HHHHHHHHHHHHHHTT-GGGTTSBGGGS-HHHHHHHHHHH-

Foldseek 3Di:
DDDDPPPCPVVVVCQLQQVDADPDDFDDDPNDTCRNPHNVVSVVVPDDDFDPDQPFDQAAFLLVRLLVLCPPPPDDPVVSSVLSCVLCVVLVNNVRRGPGLNPDDPVVSVSSSVSSD